Protein AF-A0A4U9HMF2-F1 (afdb_monomer)

Secondary structure (DSSP, 8-state):
-HHHHHHHHHHHHHHHHHTTT-S--------------S---

Organism: NCBI:txid83655

InterPro domains:
  IPR002820 Molybdopterin cofactor biosynthesis C (MoaC) domain [PF01967] (1-38)
  IPR036522 Molybdopterin cofactor biosynthesis C (MoaC) domain superfamily [G3DSA:3.30.70.640] (1-41)
  IPR036522 Molybdopterin cofactor biosynthesis C (MoaC) domain superfa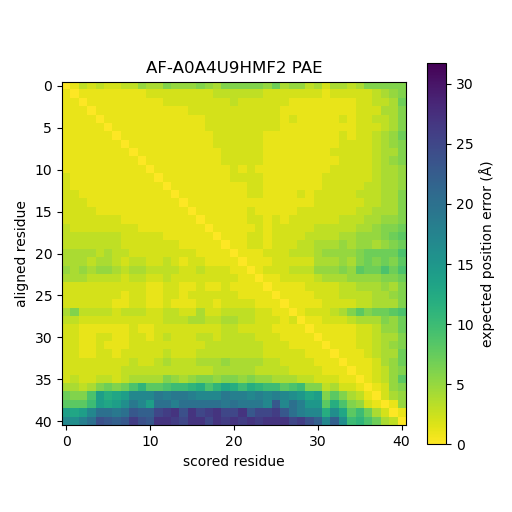mily [SSF55040] (1-40)

Structure (mmCIF, N/CA/C/O backbone):
data_AF-A0A4U9HMF2-F1
#
_entry.id   AF-A0A4U9HMF2-F1
#
loop_
_atom_site.group_PDB
_atom_site.id
_atom_site.type_symbol
_atom_site.label_atom_id
_atom_site.label_alt_id
_atom_site.label_comp_id
_atom_site.label_asym_id
_atom_site.label_entity_id
_atom_site.label_seq_id
_atom_site.pdbx_PDB_ins_code
_atom_site.Cartn_x
_atom_site.Cartn_y
_atom_site.Cartn_z
_atom_site.occupancy
_atom_site.B_iso_or_equiv
_atom_site.auth_seq_id
_atom_site.auth_comp_id
_atom_site.auth_asym_id
_atom_site.auth_atom_id
_atom_site.pdbx_PDB_model_num
ATOM 1 N N . MET A 1 1 ? 12.373 0.987 -6.073 1.00 91.38 1 MET A N 1
ATOM 2 C CA . MET A 1 1 ? 11.832 0.949 -4.692 1.00 91.38 1 MET A CA 1
ATOM 3 C C . MET A 1 1 ? 10.921 2.141 -4.453 1.00 91.38 1 MET A C 1
ATOM 5 O O . MET A 1 1 ? 9.806 1.965 -3.990 1.00 91.38 1 MET A O 1
ATOM 9 N N . GLU A 1 2 ? 11.367 3.319 -4.873 1.00 97.62 2 GLU A N 1
ATOM 10 C CA . GLU A 1 2 ? 10.711 4.625 -4.873 1.00 97.62 2 GLU A CA 1
ATOM 11 C C . GLU A 1 2 ? 9.218 4.564 -5.210 1.00 97.62 2 GLU A C 1
ATOM 13 O O . GLU A 1 2 ? 8.414 5.089 -4.453 1.00 97.62 2 GLU A O 1
ATOM 18 N N . ALA A 1 3 ? 8.827 3.872 -6.288 1.00 97.69 3 ALA A N 1
ATOM 19 C CA . ALA A 1 3 ? 7.420 3.765 -6.688 1.00 97.69 3 ALA A CA 1
ATOM 20 C C . ALA A 1 3 ? 6.543 3.065 -5.632 1.00 97.69 3 ALA A C 1
ATOM 22 O O . ALA A 1 3 ? 5.441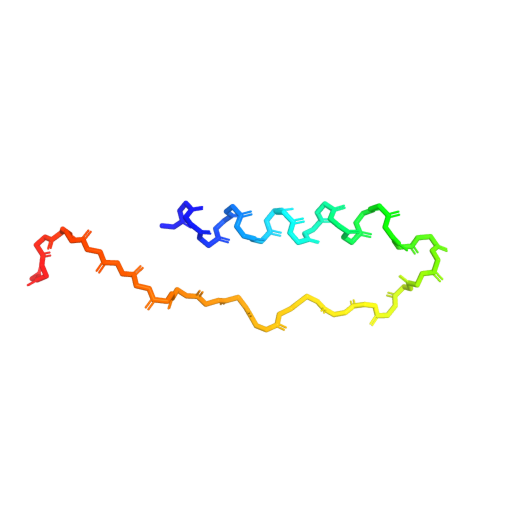 3.518 -5.332 1.00 97.69 3 ALA A O 1
ATOM 23 N N . LEU A 1 4 ? 7.042 1.975 -5.044 1.00 98.31 4 LEU A N 1
ATOM 24 C CA . LEU A 1 4 ? 6.324 1.239 -4.002 1.00 98.31 4 LEU A CA 1
ATOM 25 C C . LEU A 1 4 ? 6.348 2.012 -2.683 1.00 98.31 4 LEU A C 1
ATOM 27 O O . LEU A 1 4 ? 5.331 2.080 -2.005 1.00 98.31 4 LEU A O 1
ATOM 31 N N . THR A 1 5 ? 7.475 2.646 -2.348 1.00 98.44 5 THR A N 1
ATOM 32 C CA . THR A 1 5 ? 7.583 3.504 -1.164 1.00 98.44 5 THR A CA 1
ATOM 33 C C . THR A 1 5 ? 6.600 4.670 -1.239 1.00 98.44 5 THR A C 1
ATOM 35 O O . THR A 1 5 ? 5.877 4.910 -0.278 1.00 98.44 5 THR A O 1
ATOM 38 N N . ALA A 1 6 ? 6.518 5.358 -2.381 1.00 98.50 6 ALA A N 1
ATOM 39 C CA . ALA A 1 6 ? 5.591 6.466 -2.586 1.00 98.50 6 ALA A CA 1
ATOM 40 C C . ALA A 1 6 ? 4.128 6.019 -2.448 1.00 98.50 6 ALA A C 1
ATOM 42 O O . ALA A 1 6 ? 3.360 6.662 -1.737 1.00 98.50 6 ALA A O 1
ATOM 43 N N . ALA A 1 7 ? 3.760 4.889 -3.064 1.00 98.50 7 ALA A N 1
ATOM 44 C CA . ALA A 1 7 ? 2.418 4.322 -2.938 1.00 98.50 7 ALA A CA 1
ATOM 45 C C . ALA A 1 7 ? 2.070 3.982 -1.478 1.00 98.50 7 ALA A C 1
ATOM 47 O O . ALA A 1 7 ? 0.990 4.329 -1.002 1.00 98.50 7 ALA A O 1
ATOM 48 N N . SER A 1 8 ? 2.998 3.354 -0.750 1.00 98.56 8 SER A N 1
ATOM 49 C CA . SER A 1 8 ? 2.804 2.998 0.658 1.00 98.56 8 SER A CA 1
ATOM 50 C C . SER A 1 8 ? 2.668 4.228 1.553 1.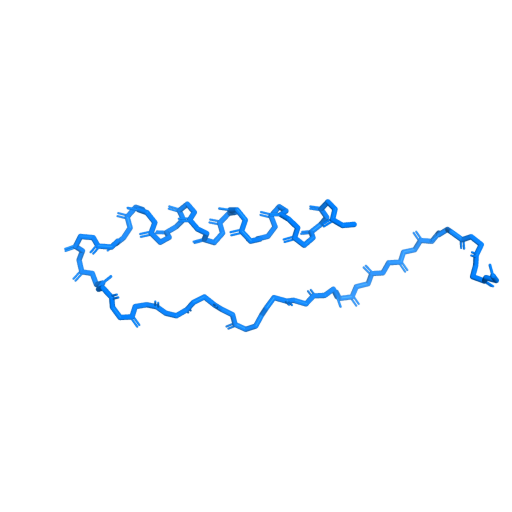00 98.56 8 SER A C 1
ATOM 52 O O . SER A 1 8 ? 1.765 4.274 2.382 1.00 98.56 8 SER A O 1
ATOM 54 N N . VAL A 1 9 ? 3.523 5.242 1.383 1.00 98.69 9 VAL A N 1
ATOM 55 C CA . VAL A 1 9 ? 3.453 6.475 2.184 1.00 98.69 9 VAL A CA 1
ATOM 56 C C . VAL A 1 9 ? 2.153 7.225 1.907 1.00 98.69 9 VAL A C 1
ATOM 58 O O . VAL A 1 9 ? 1.491 7.634 2.853 1.00 98.69 9 VAL A O 1
ATOM 61 N N . ALA A 1 10 ? 1.729 7.331 0.645 1.00 98.69 10 ALA A N 1
ATOM 62 C CA . ALA A 1 10 ? 0.457 7.962 0.301 1.00 98.69 10 ALA A CA 1
ATOM 63 C C . ALA A 1 10 ? -0.741 7.241 0.945 1.00 98.69 10 ALA A C 1
ATOM 65 O O . ALA A 1 10 ? -1.618 7.885 1.521 1.00 98.69 10 ALA A O 1
ATOM 66 N N . ALA A 1 11 ? -0.761 5.905 0.909 1.00 98.62 11 ALA A N 1
ATOM 67 C CA . ALA A 1 11 ? -1.802 5.122 1.569 1.00 98.62 11 ALA A CA 1
ATOM 68 C C . ALA A 1 11 ? -1.788 5.305 3.099 1.00 98.62 11 ALA A C 1
ATOM 70 O O . ALA A 1 11 ? -2.847 5.424 3.714 1.00 98.62 11 ALA A O 1
ATOM 71 N N . LEU A 1 12 ? -0.602 5.383 3.712 1.00 98.56 12 LEU A N 1
ATOM 72 C CA . LEU A 1 12 ? -0.454 5.666 5.143 1.00 98.56 12 LEU A CA 1
ATOM 73 C C . LEU A 1 12 ? -0.936 7.075 5.506 1.00 98.56 12 LEU A C 1
ATOM 75 O O . LEU A 1 12 ? -1.555 7.240 6.552 1.00 98.56 12 LEU A O 1
ATOM 79 N N . THR A 1 13 ? -0.722 8.075 4.648 1.00 98.75 13 THR A N 1
ATOM 80 C CA . THR A 1 13 ? -1.273 9.425 4.840 1.00 98.75 13 THR A CA 1
ATOM 81 C C . THR A 1 13 ? -2.800 9.418 4.810 1.00 98.75 13 THR A C 1
ATOM 83 O O . THR A 1 13 ? -3.430 10.029 5.668 1.00 98.75 13 THR A O 1
ATOM 86 N N . ILE A 1 14 ? -3.414 8.685 3.875 1.0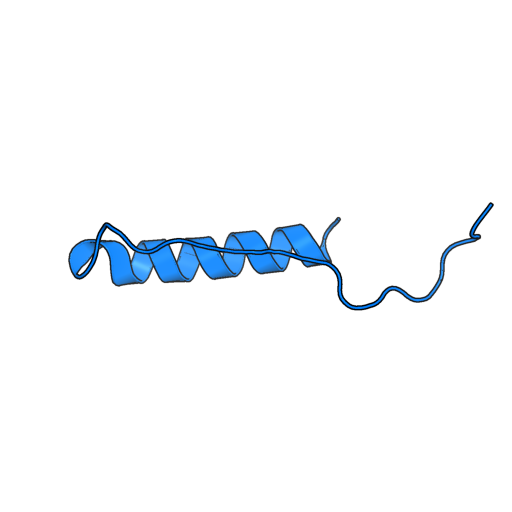0 98.50 14 ILE A N 1
ATOM 87 C CA . ILE A 1 14 ? -4.878 8.536 3.835 1.00 98.50 14 ILE A CA 1
ATOM 88 C C . ILE A 1 14 ? -5.382 7.863 5.116 1.00 98.50 14 ILE A C 1
ATOM 90 O O . ILE A 1 14 ? -6.345 8.330 5.725 1.00 98.50 14 ILE A O 1
ATOM 94 N N . TYR A 1 15 ? -4.707 6.805 5.570 1.00 98.38 15 TYR A N 1
ATOM 95 C CA . TYR A 1 15 ? -5.048 6.161 6.836 1.00 98.38 15 TYR A CA 1
ATOM 96 C C . TYR A 1 15 ? -4.950 7.146 8.007 1.00 98.38 15 TYR A C 1
ATOM 98 O O . TYR A 1 15 ? -5.862 7.216 8.826 1.00 98.38 15 TYR A O 1
ATOM 106 N N . ASP A 1 16 ? -3.884 7.945 8.070 1.00 98.38 16 ASP A N 1
ATOM 107 C CA . ASP A 1 16 ? -3.675 8.957 9.106 1.00 98.38 16 ASP A CA 1
ATOM 108 C C . ASP A 1 16 ? -4.823 9.974 9.184 1.00 98.38 16 ASP A C 1
ATOM 110 O O . ASP A 1 16 ? -5.310 10.269 10.276 1.00 98.38 16 ASP A O 1
ATOM 114 N N . MET A 1 17 ? -5.310 10.429 8.027 1.00 98.38 17 MET A N 1
ATOM 115 C CA . MET A 1 17 ? -6.426 11.370 7.920 1.00 98.38 17 MET A CA 1
ATOM 116 C C . MET A 1 17 ? -7.779 10.756 8.316 1.00 98.38 17 MET A C 1
ATOM 118 O O . MET A 1 17 ? -8.637 11.458 8.848 1.00 98.38 17 MET A O 1
ATOM 122 N N . CYS A 1 18 ? -7.990 9.459 8.068 1.00 97.88 18 CYS A N 1
ATOM 123 C CA . CYS A 1 18 ? -9.296 8.805 8.226 1.00 97.88 18 CYS A CA 1
ATOM 124 C C . CYS A 1 18 ? -9.431 7.932 9.489 1.00 97.88 18 CYS A C 1
ATOM 126 O O . CYS A 1 18 ? -10.554 7.610 9.886 1.00 97.88 18 CYS A O 1
ATOM 128 N N . LYS A 1 19 ? -8.328 7.590 10.173 1.00 96.94 19 LYS A N 1
ATOM 129 C CA . LYS A 1 19 ? -8.310 6.665 11.332 1.00 96.94 19 LYS A CA 1
ATOM 130 C C . LYS A 1 19 ? -9.187 7.088 12.515 1.00 96.94 19 LYS A C 1
ATOM 132 O O . LYS A 1 19 ? -9.499 6.266 13.374 1.00 96.94 19 LYS A O 1
ATOM 137 N N . ALA A 1 20 ? -9.557 8.366 12.601 1.00 97.25 20 ALA A N 1
ATOM 138 C CA . ALA A 1 20 ? -10.466 8.860 13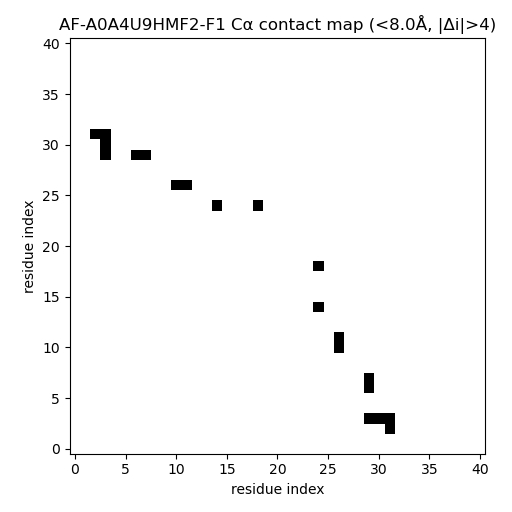.633 1.00 97.25 20 ALA A CA 1
ATOM 139 C C . ALA A 1 20 ? -11.906 8.358 13.429 1.00 97.25 20 ALA A C 1
ATOM 141 O O . ALA A 1 20 ? -12.619 8.145 14.406 1.00 97.25 20 ALA A O 1
ATOM 142 N N . VAL A 1 21 ? -12.309 8.150 12.172 1.00 98.19 21 VAL A N 1
ATOM 143 C CA . VAL A 1 21 ? -13.658 7.715 11.789 1.00 98.19 21 VAL A CA 1
ATOM 144 C C . VAL A 1 21 ? -13.733 6.193 11.714 1.00 98.19 21 VAL A C 1
ATOM 146 O O . VAL A 1 21 ? -14.666 5.595 12.243 1.00 98.19 21 VAL A O 1
ATOM 149 N N . GLN A 1 22 ? -12.736 5.561 11.094 1.00 97.38 22 GLN A N 1
ATOM 150 C CA . GLN A 1 22 ? -12.697 4.116 10.893 1.00 97.38 22 GLN A CA 1
ATOM 151 C C . GLN A 1 22 ? -11.293 3.578 11.185 1.00 97.38 22 GLN A C 1
ATOM 153 O O . GLN A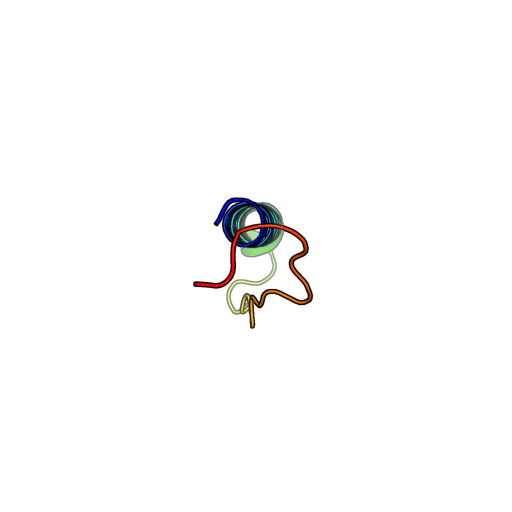 1 22 ? -10.319 4.014 10.581 1.00 97.38 22 GLN A O 1
ATOM 158 N N . LYS A 1 23 ? -11.182 2.626 12.119 1.00 94.75 23 LYS A N 1
ATOM 159 C CA . LYS A 1 23 ? -9.888 2.102 12.607 1.00 94.75 23 LYS A CA 1
ATOM 160 C C . LYS A 1 23 ? -9.487 0.756 12.010 1.00 94.75 23 LYS A C 1
ATOM 162 O O . LYS A 1 23 ? -8.341 0.355 12.157 1.00 94.75 23 LYS A O 1
ATOM 16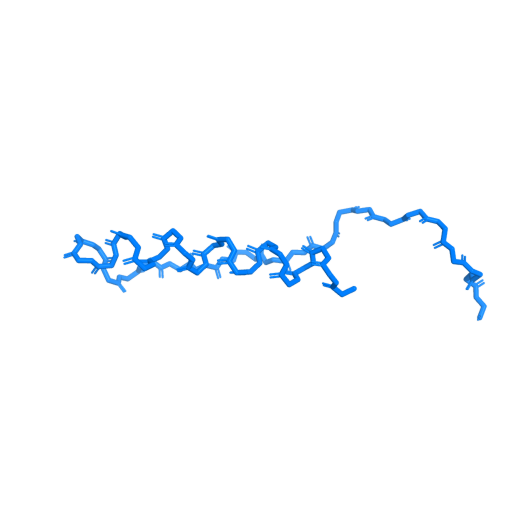7 N N . ASP A 1 24 ? -10.414 0.054 11.374 1.00 97.44 24 ASP A N 1
ATOM 168 C CA . ASP A 1 24 ? -10.216 -1.274 10.786 1.00 97.44 24 ASP A CA 1
ATOM 169 C C . ASP A 1 24 ? -9.909 -1.216 9.278 1.00 97.44 24 ASP A C 1
ATOM 171 O O . ASP A 1 24 ? -9.991 -2.225 8.581 1.00 97.44 24 ASP A O 1
ATOM 175 N N . MET A 1 25 ? -9.536 -0.038 8.762 1.00 98.00 25 MET A N 1
ATOM 176 C CA . MET A 1 25 ? -9.096 0.114 7.375 1.00 98.00 25 MET A CA 1
ATOM 177 C C . MET A 1 25 ? -7.843 -0.733 7.119 1.00 98.00 25 MET A C 1
ATOM 179 O O . MET A 1 25 ? -6.883 -0.700 7.888 1.00 98.00 25 MET A O 1
ATOM 183 N N . VAL A 1 26 ? -7.820 -1.447 5.995 1.00 98.19 26 VAL A N 1
ATOM 184 C CA . VAL A 1 26 ? -6.684 -2.281 5.586 1.00 98.19 26 VAL A CA 1
ATOM 185 C C . VAL A 1 26 ? -6.051 -1.693 4.327 1.00 98.19 26 VAL A C 1
ATOM 187 O O . VAL A 1 26 ? -6.727 -1.497 3.320 1.00 98.19 26 VAL A O 1
ATOM 190 N N . ILE A 1 27 ? -4.744 -1.424 4.367 1.00 98.25 27 ILE A N 1
ATOM 191 C CA . ILE A 1 27 ? -3.974 -0.982 3.197 1.00 98.25 27 ILE A CA 1
ATOM 192 C C . ILE A 1 27 ? -3.433 -2.213 2.460 1.00 98.25 27 ILE A C 1
ATOM 194 O O . ILE A 1 27 ? -2.620 -2.953 3.011 1.00 98.25 27 ILE A O 1
ATOM 198 N N . GLY A 1 28 ? -3.816 -2.397 1.194 1.00 95.94 28 GLY A N 1
ATOM 199 C CA . GLY A 1 28 ? -3.165 -3.354 0.295 1.00 95.94 28 GLY A CA 1
ATOM 200 C C . GLY A 1 28 ? -4.098 -4.051 -0.703 1.00 95.94 28 GLY A C 1
ATOM 201 O O . GLY A 1 28 ? -5.313 -3.872 -0.641 1.00 95.94 28 GLY A O 1
ATOM 202 N N . PRO A 1 29 ? -3.535 -4.859 -1.624 1.00 96.81 29 PRO A N 1
ATOM 203 C CA . PRO A 1 29 ? -2.101 -5.113 -1.810 1.00 96.81 29 PRO A CA 1
ATOM 204 C C . PRO A 1 29 ? -1.370 -3.964 -2.530 1.00 96.81 29 PRO A C 1
ATOM 206 O O . PRO A 1 29 ? -1.915 -3.339 -3.437 1.00 96.81 29 PRO A O 1
ATOM 209 N N . VAL A 1 30 ? -0.101 -3.725 -2.176 1.00 98.06 30 VAL A N 1
ATOM 210 C CA . VAL A 1 30 ? 0.788 -2.789 -2.893 1.00 98.06 30 VAL A CA 1
ATOM 211 C C . VAL A 1 30 ? 1.678 -3.585 -3.843 1.00 98.06 30 VAL A C 1
ATOM 213 O O . VAL A 1 30 ? 2.421 -4.464 -3.408 1.00 98.06 30 VAL A O 1
ATOM 216 N N . ARG A 1 31 ? 1.605 -3.301 -5.149 1.00 97.69 31 ARG A N 1
ATOM 217 C CA . ARG A 1 31 ? 2.358 -4.036 -6.175 1.00 97.69 31 ARG A CA 1
ATOM 218 C C . ARG A 1 31 ? 2.866 -3.131 -7.290 1.00 97.69 31 ARG A C 1
ATOM 220 O O . ARG A 1 31 ? 2.259 -2.112 -7.606 1.00 97.69 31 ARG A O 1
ATOM 227 N N . LEU A 1 32 ? 3.955 -3.551 -7.926 1.00 97.19 32 LEU A N 1
ATOM 228 C CA . LEU A 1 32 ? 4.503 -2.885 -9.103 1.00 97.19 32 LEU A CA 1
ATOM 229 C C . LEU A 1 32 ? 3.734 -3.3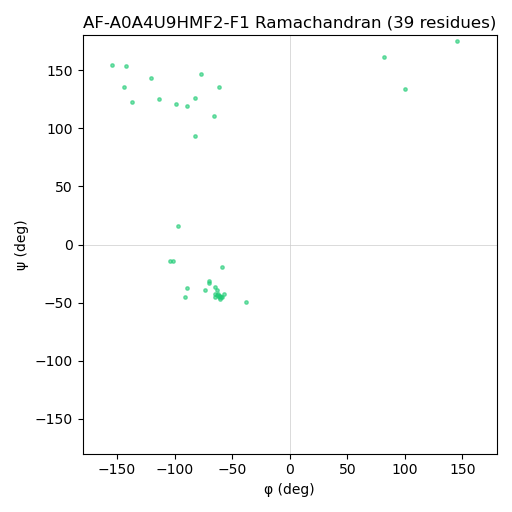50 -10.344 1.00 97.19 32 LEU A C 1
ATOM 231 O O . LEU A 1 32 ? 3.614 -4.551 -10.574 1.00 97.19 32 LEU A O 1
ATOM 235 N N . LEU A 1 33 ? 3.203 -2.413 -11.130 1.00 97.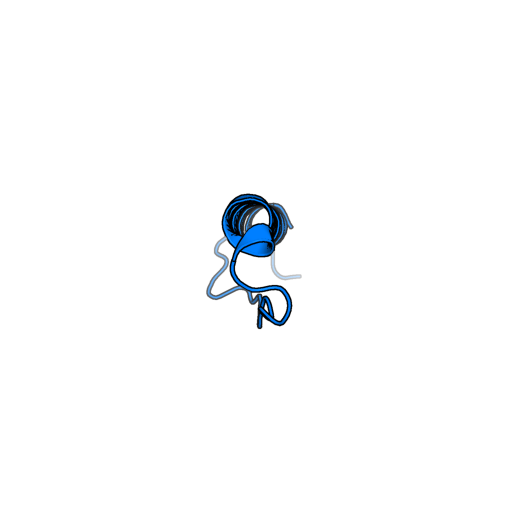31 33 LEU A N 1
ATOM 236 C CA . LEU A 1 33 ? 2.447 -2.742 -12.347 1.00 97.31 33 LEU A CA 1
ATOM 237 C C . LEU A 1 33 ? 3.340 -2.843 -13.582 1.00 97.31 33 LEU A C 1
ATOM 239 O O . LEU A 1 33 ? 3.128 -3.700 -14.431 1.00 97.31 33 LEU A O 1
ATOM 243 N N . ALA A 1 34 ? 4.342 -1.976 -13.668 1.00 95.56 34 ALA A N 1
ATOM 244 C CA . ALA A 1 34 ? 5.300 -1.955 -14.755 1.00 95.56 34 ALA A CA 1
ATOM 245 C C . ALA A 1 34 ? 6.610 -1.330 -14.275 1.00 95.56 34 ALA A C 1
ATOM 247 O O . ALA A 1 34 ? 6.634 -0.512 -13.353 1.00 95.56 34 ALA A O 1
ATOM 248 N N . LYS A 1 35 ? 7.700 -1.703 -14.936 1.00 94.25 35 LYS A N 1
ATOM 249 C CA . LYS A 1 35 ? 8.992 -1.029 -14.867 1.00 94.25 35 LYS A CA 1
ATOM 250 C C . LYS A 1 35 ? 9.612 -1.110 -16.252 1.00 94.25 35 LYS A C 1
ATOM 252 O O . LYS A 1 35 ? 9.598 -2.168 -16.871 1.00 94.25 35 LYS A O 1
ATOM 257 N N . SER A 1 36 ? 10.173 -0.005 -16.710 1.00 92.44 36 SER A N 1
ATOM 258 C CA . SER A 1 36 ? 10.936 0.076 -17.951 1.00 92.44 36 SER A CA 1
ATOM 259 C C . SER A 1 36 ? 12.352 0.543 -17.643 1.00 92.44 36 SER A C 1
ATOM 261 O O . SER A 1 36 ? 12.549 1.404 -16.786 1.00 92.44 36 SER A O 1
ATOM 263 N N . GLY A 1 37 ? 13.330 0.000 -18.363 1.00 85.56 37 GLY A N 1
ATOM 264 C CA . GLY A 1 37 ? 14.735 0.338 -18.164 1.00 85.56 37 GLY A CA 1
ATOM 265 C C . GLY A 1 37 ? 15.403 -0.418 -17.010 1.00 85.56 37 GLY A C 1
ATOM 266 O O . GLY A 1 37 ? 14.765 -0.994 -16.123 1.00 85.56 37 GLY A O 1
ATOM 267 N N . GLY A 1 38 ? 16.733 -0.417 -17.057 1.00 81.06 38 GLY A N 1
ATOM 268 C CA . GLY A 1 38 ? 17.595 -1.316 -16.296 1.00 81.06 38 GLY A CA 1
ATOM 269 C C . GLY A 1 38 ? 18.072 -2.468 -17.175 1.00 81.06 38 GLY A C 1
ATOM 270 O O . GLY A 1 38 ? 17.287 -3.065 -17.910 1.00 81.06 38 GLY A O 1
ATOM 271 N N . LYS A 1 39 ? 19.371 -2.771 -17.116 1.00 74.06 39 LYS A N 1
ATOM 272 C CA . LYS A 1 39 ? 19.908 -3.994 -17.709 1.00 74.06 39 LYS A CA 1
ATOM 273 C C . LYS A 1 39 ? 19.300 -5.148 -16.911 1.00 74.06 39 LYS A C 1
ATOM 275 O O . LYS A 1 39 ? 19.559 -5.260 -15.718 1.00 74.06 39 LYS A O 1
ATOM 280 N N . ILE A 1 40 ? 18.405 -5.914 -17.529 1.00 60.41 40 ILE A N 1
ATOM 281 C CA . ILE A 1 40 ? 17.918 -7.158 -16.934 1.00 60.41 40 ILE A CA 1
ATOM 282 C C . ILE A 1 40 ? 18.979 -8.203 -17.269 1.00 60.41 40 ILE A C 1
ATOM 284 O O . ILE A 1 40 ? 19.016 -8.738 -18.374 1.00 60.41 40 ILE A O 1
ATOM 288 N N . GLY A 1 41 ? 19.904 -8.357 -16.329 1.00 48.72 41 GLY A N 1
ATOM 289 C CA . GLY A 1 41 ? 21.034 -9.273 -16.313 1.00 48.72 41 GLY A CA 1
ATOM 290 C C . GLY A 1 41 ? 21.665 -9.188 -14.940 1.00 48.72 41 GLY A C 1
ATOM 291 O O . GLY A 1 41 ? 22.010 -8.047 -14.558 1.00 48.72 41 GLY A O 1
#

Solvent-accessible surface area (backbone atoms only — not comparable to full-atom values): 2910 Å² total; per-residue (Å²): 109,66,71,59,52,51,54,50,52,53,53,49,50,52,45,68,75,42,43,87,82,48,77,83,75,78,90,70,90,87,77,85,88,79,85,80,82,75,82,91,120

Foldseek 3Di:
DVVLVVLVVVVVVVCVVCCVPPVPDDDDDRDDPDDDDDDPD

Sequence (41 aa):
MEALTAASVAALTIYDMCKAVQKDMVIGPVRLLAKSGGKIG

Mean predicted aligned error: 3.74 Å

pLDDT: mean 94.03, std 10.28, range [48.72, 98.75]

Radius of gyration: 14.2 Å; Cα contacts (8 Å, |Δi|>4): 10; chains: 1; bounding box: 35×21×32 Å